Protein AF-A0A7V9G8D9-F1 (afdb_monomer)

Secondary structure (DSSP, 8-state):
---HHHHHHHHHHHHHHHHTT--PPPB-TTS-B-HHHHHHHHHHTTPEEEEEEEETTEEEEEEEE---TTPPPEEEEEEESSHHHHHHHHHHHHHHS--TTTTS-----TT----------PPP---------

Radius of gyration: 20.44 Å; Cα contacts (8 Å, |Δi|>4): 169; chains: 1; bounding box: 73×32×50 Å

Sequence (133 aa):
MEPDAYNERINRLESALLRQGGRRIAMNAVGEIDRSALLEEMARLDYTFIGSEPQGFTYAAEFRRPGRAGGRAHHAVATAYSEHGAILEAAILALTGSGPGAERDSSNPPGASPQHVERWMPRPGRSRALGQV

Solvent-accessible surface area (backbone atoms only — not comparable to full-atom values): 8227 Å² total; per-residue (Å²): 134,77,66,59,68,59,52,49,51,51,52,51,37,46,54,35,30,47,76,73,74,45,70,84,68,60,62,46,99,86,73,44,70,42,63,67,58,46,52,54,50,38,42,74,70,56,30,44,76,77,52,70,47,81,54,92,83,31,15,37,12,36,33,36,26,81,43,59,96,90,44,75,65,46,75,19,72,24,72,24,81,38,63,70,50,3,45,52,43,7,48,32,19,58,63,65,76,58,38,101,67,52,88,76,68,78,69,76,66,94,76,79,67,85,77,71,81,79,75,89,68,86,84,81,85,79,91,81,85,82,88,82,134

Foldseek 3Di:
DCPPVVVVLLVLLCVLQVVLVFDRFDADPVRAGDPVSLQVRCVVSQKHWPDWDDDPQKIKTKIWHPAPPPGHIDIFIAIDNDSSVNSSQSSSCRRPVDGPVSVPPPPDPPDDDPPDPPDDDDDDDDDDDDDDD

Nearest PDB structures (foldseek):
  8b9g-assembly1_A  TM=4.758E-01  e=2.458E-01  Drosophila melanogaster
  5ov5-assembly1_A  TM=4.490E-01  e=2.955E-01  Priestia megaterium
  5ov4-assembly1_A  TM=4.827E-01  e=5.133E-01  Priestia megaterium
  5ov6-assembly1_A  TM=4.537E-01  e=4.016E-01  Priestia megaterium
  5myj-assembly1_A  TM=5.686E-01  e=8.917E-01  Lactococcus cremoris subsp. cremoris MG1363

Structure (mmCIF, N/CA/C/O backbone):
data_AF-A0A7V9G8D9-F1
#
_entry.id   AF-A0A7V9G8D9-F1
#
loop_
_atom_site.group_PDB
_atom_site.id
_atom_site.type_symbol
_atom_site.label_atom_id
_atom_site.label_alt_id
_atom_site.label_comp_id
_atom_site.label_asym_id
_atom_site.label_entity_id
_atom_site.label_seq_id
_atom_site.pdbx_PDB_ins_code
_atom_site.Cartn_x
_atom_site.Cartn_y
_atom_site.Cartn_z
_atom_site.occupancy
_atom_site.B_iso_or_equiv
_atom_site.auth_seq_id
_atom_site.auth_comp_id
_atom_site.auth_asym_id
_atom_site.auth_atom_id
_atom_site.pdbx_PDB_model_num
ATOM 1 N N . MET A 1 1 ? 22.222 2.631 -13.422 1.00 44.84 1 MET A N 1
ATOM 2 C CA . MET A 1 1 ? 21.063 1.879 -12.899 1.00 44.84 1 MET A CA 1
ATOM 3 C C . MET A 1 1 ? 20.765 2.557 -11.574 1.00 44.84 1 MET A C 1
ATOM 5 O O . MET A 1 1 ? 21.692 2.578 -10.783 1.00 44.84 1 MET A O 1
ATOM 9 N N . GLU A 1 2 ? 19.628 3.236 -11.383 1.00 48.09 2 GLU A N 1
ATOM 10 C CA . GLU A 1 2 ? 19.306 3.890 -10.096 1.00 48.09 2 GLU A CA 1
ATOM 11 C C . GLU A 1 2 ? 18.456 2.937 -9.236 1.00 48.09 2 GLU A C 1
ATOM 13 O O . GLU A 1 2 ? 17.227 2.958 -9.326 1.00 48.09 2 GLU A O 1
ATOM 18 N N . PRO A 1 3 ? 19.081 2.065 -8.420 1.00 57.31 3 PRO A N 1
ATOM 19 C CA . PRO A 1 3 ? 18.385 1.314 -7.376 1.00 57.31 3 PRO A CA 1
ATOM 20 C C . PRO A 1 3 ? 17.774 2.236 -6.304 1.00 57.31 3 PRO A C 1
ATOM 22 O O . PRO A 1 3 ? 16.928 1.799 -5.524 1.00 57.31 3 PRO A O 1
ATOM 25 N N . ASP A 1 4 ? 18.152 3.515 -6.291 1.00 71.88 4 ASP A N 1
ATOM 26 C CA . ASP A 1 4 ? 17.773 4.482 -5.264 1.00 71.88 4 ASP A CA 1
ATOM 27 C C . ASP A 1 4 ? 16.270 4.772 -5.248 1.00 71.88 4 ASP A C 1
ATOM 29 O O . ASP A 1 4 ? 15.660 4.714 -4.185 1.00 71.88 4 ASP A O 1
ATOM 33 N N . ALA A 1 5 ? 15.622 4.951 -6.405 1.00 72.94 5 ALA A N 1
ATOM 34 C CA . ALA A 1 5 ? 14.192 5.281 -6.453 1.00 72.94 5 ALA A CA 1
ATOM 35 C C . ALA A 1 5 ? 13.275 4.128 -5.994 1.00 72.94 5 ALA A C 1
ATOM 37 O O . ALA A 1 5 ? 12.166 4.345 -5.497 1.00 72.94 5 ALA A O 1
ATOM 38 N N . TYR A 1 6 ? 13.692 2.874 -6.188 1.00 73.94 6 TYR A N 1
ATOM 39 C CA . TYR A 1 6 ? 12.951 1.716 -5.681 1.00 73.94 6 TYR A CA 1
ATOM 40 C C . TYR A 1 6 ? 13.170 1.537 -4.175 1.00 73.94 6 TYR A C 1
ATOM 42 O O . TYR A 1 6 ? 12.200 1.451 -3.423 1.00 73.94 6 TYR A O 1
ATOM 50 N N . ASN A 1 7 ? 14.423 1.600 -3.722 1.00 80.94 7 ASN A N 1
ATOM 51 C CA . ASN A 1 7 ? 14.754 1.521 -2.300 1.00 80.94 7 ASN A CA 1
ATOM 52 C C . ASN A 1 7 ? 14.109 2.656 -1.495 1.00 80.94 7 ASN A C 1
ATOM 54 O O . ASN A 1 7 ? 13.6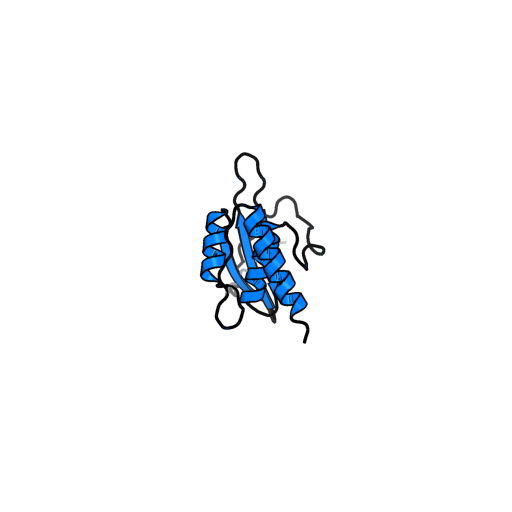07 2.430 -0.398 1.00 80.94 7 ASN A O 1
ATOM 58 N N . GLU A 1 8 ? 14.040 3.865 -2.051 1.00 84.38 8 GLU A N 1
ATOM 59 C CA . GLU A 1 8 ? 13.355 4.995 -1.430 1.00 84.38 8 GLU A CA 1
ATOM 60 C C . GLU A 1 8 ? 11.855 4.727 -1.250 1.00 84.38 8 GLU A C 1
ATOM 62 O O . GLU A 1 8 ? 11.290 5.039 -0.200 1.00 84.38 8 GLU A O 1
ATOM 67 N N . ARG A 1 9 ? 11.190 4.112 -2.236 1.00 83.69 9 ARG A N 1
ATOM 68 C CA . ARG A 1 9 ? 9.775 3.718 -2.113 1.00 83.69 9 ARG A CA 1
ATOM 69 C C . ARG A 1 9 ? 9.567 2.706 -0.999 1.00 83.69 9 ARG A C 1
ATOM 71 O O . ARG A 1 9 ? 8.677 2.905 -0.173 1.00 83.69 9 ARG A O 1
ATOM 78 N N . ILE A 1 10 ? 10.413 1.680 -0.927 1.00 87.44 10 ILE A N 1
ATOM 79 C CA . ILE A 1 10 ? 10.331 0.692 0.150 1.00 87.44 10 ILE A CA 1
ATOM 80 C C . ILE A 1 10 ? 10.581 1.344 1.515 1.00 87.44 10 ILE A C 1
ATOM 82 O O . ILE A 1 10 ? 9.787 1.161 2.434 1.00 87.44 10 ILE A O 1
ATOM 86 N N . ASN A 1 11 ? 11.599 2.197 1.636 1.00 88.19 11 ASN A N 1
ATOM 87 C CA . ASN A 1 11 ? 11.891 2.916 2.877 1.00 88.19 11 ASN A CA 1
ATOM 88 C C . ASN A 1 11 ? 10.728 3.820 3.320 1.00 88.19 11 ASN A C 1
ATOM 90 O O . ASN A 1 11 ? 10.435 3.916 4.517 1.00 88.19 11 ASN A O 1
ATOM 94 N N . ARG A 1 12 ? 10.044 4.473 2.368 1.00 88.12 12 ARG A N 1
ATOM 95 C CA . ARG A 1 12 ? 8.838 5.270 2.640 1.00 88.12 12 ARG A CA 1
ATOM 96 C C . ARG A 1 12 ? 7.701 4.396 3.155 1.00 88.12 12 ARG A C 1
ATOM 98 O O . ARG A 1 12 ? 7.092 4.757 4.161 1.00 88.12 12 ARG A O 1
ATOM 105 N N . LEU A 1 13 ? 7.453 3.254 2.518 1.00 90.50 13 LEU A N 1
ATOM 106 C CA . LEU A 1 13 ? 6.442 2.299 2.963 1.00 90.50 13 LEU A CA 1
ATOM 107 C C . LEU A 1 13 ? 6.746 1.768 4.369 1.00 90.50 13 LEU A C 1
ATOM 109 O O . LEU A 1 13 ? 5.889 1.851 5.243 1.00 90.50 13 LEU A O 1
ATOM 113 N N . GLU A 1 14 ? 7.962 1.279 4.618 1.00 91.88 14 GLU A N 1
ATOM 114 C CA . GLU A 1 14 ? 8.349 0.753 5.931 1.00 91.88 14 GLU A CA 1
ATOM 115 C C . GLU A 1 14 ? 8.216 1.809 7.028 1.00 91.88 14 GLU A C 1
ATOM 117 O O . GLU A 1 14 ? 7.651 1.548 8.091 1.00 91.88 14 GLU A O 1
ATOM 122 N N . SER A 1 15 ? 8.695 3.025 6.764 1.00 90.44 15 SER A N 1
ATOM 123 C CA . SER A 1 15 ? 8.574 4.135 7.708 1.00 90.44 15 SER A CA 1
ATOM 124 C C . SER A 1 15 ? 7.111 4.475 7.993 1.00 90.44 15 SER A C 1
ATOM 126 O O . SER A 1 15 ? 6.757 4.744 9.141 1.00 90.44 15 SER A O 1
ATOM 128 N N . ALA A 1 16 ? 6.254 4.464 6.970 1.00 90.31 16 ALA A N 1
ATOM 129 C CA . ALA A 1 16 ? 4.832 4.754 7.111 1.00 90.31 16 ALA A CA 1
ATOM 130 C C . ALA A 1 16 ? 4.099 3.658 7.896 1.00 90.31 16 ALA A C 1
ATOM 132 O O . ALA A 1 16 ? 3.334 3.977 8.808 1.00 90.31 16 ALA A O 1
ATOM 133 N N . LEU A 1 17 ? 4.390 2.386 7.610 1.00 91.56 17 LEU A N 1
ATOM 134 C CA . LEU A 1 17 ? 3.875 1.248 8.366 1.00 91.56 17 LEU A CA 1
ATOM 135 C C . LEU A 1 17 ? 4.251 1.382 9.839 1.00 91.56 17 LEU A C 1
ATOM 137 O O . LEU A 1 17 ? 3.365 1.427 10.686 1.00 91.56 17 LEU A O 1
ATOM 141 N N . LEU A 1 18 ? 5.539 1.546 10.155 1.00 92.25 18 LEU A N 1
ATOM 142 C CA . LEU A 1 18 ? 6.010 1.650 11.539 1.00 92.25 18 LEU A CA 1
ATOM 143 C C . LEU A 1 18 ? 5.367 2.823 12.300 1.00 92.25 18 LEU A C 1
ATOM 145 O O . LEU A 1 18 ? 4.996 2.662 13.462 1.00 92.25 18 LEU A O 1
ATOM 149 N N . ARG A 1 19 ? 5.165 3.983 11.657 1.00 90.69 19 ARG A N 1
ATOM 150 C CA . ARG A 1 19 ? 4.482 5.143 12.271 1.00 90.69 19 ARG A CA 1
ATOM 151 C C . ARG A 1 19 ? 3.022 4.866 12.622 1.00 90.69 19 ARG A C 1
ATOM 153 O O . ARG A 1 19 ? 2.536 5.388 13.619 1.00 90.69 19 ARG A O 1
ATOM 160 N N . GLN A 1 20 ? 2.337 4.052 11.824 1.00 86.38 20 GLN A N 1
ATOM 161 C CA . GLN A 1 20 ? 0.950 3.640 12.065 1.00 86.38 20 GLN A CA 1
ATOM 162 C C . GLN A 1 20 ? 0.858 2.436 13.026 1.00 86.38 20 GLN A C 1
ATOM 164 O O . GLN A 1 20 ? -0.224 1.898 13.246 1.00 86.38 20 GLN A O 1
ATOM 169 N N . GLY A 1 21 ? 1.984 1.999 13.608 1.00 90.12 21 GLY A N 1
ATOM 170 C CA . GLY A 1 21 ? 2.060 0.823 14.477 1.00 90.12 21 GLY A CA 1
ATOM 171 C C . GLY A 1 21 ? 2.109 -0.502 13.715 1.00 90.12 21 GLY A C 1
ATOM 172 O O . GLY A 1 21 ? 1.845 -1.543 14.314 1.00 90.12 21 GLY A O 1
ATOM 173 N N . GLY A 1 22 ? 2.410 -0.449 12.415 1.00 90.88 22 GLY A N 1
ATOM 174 C CA . GLY A 1 22 ? 2.619 -1.545 11.471 1.00 90.88 22 GLY A CA 1
ATOM 175 C C . GLY A 1 22 ? 3.900 -2.356 11.712 1.00 90.88 22 GLY A C 1
ATOM 176 O O . GLY A 1 22 ? 4.750 -1.982 12.519 1.00 90.88 22 GLY A O 1
ATOM 177 N N . ARG A 1 23 ? 4.063 -3.464 10.986 1.00 92.38 23 ARG A N 1
ATOM 178 C CA . ARG A 1 23 ? 5.272 -4.305 10.966 1.00 92.38 23 ARG A CA 1
ATOM 179 C C . ARG A 1 23 ? 6.055 -4.115 9.669 1.00 92.38 23 ARG A C 1
ATOM 181 O O . ARG A 1 23 ? 5.504 -3.709 8.651 1.00 92.38 23 ARG A O 1
ATOM 188 N N . ARG A 1 24 ? 7.352 -4.439 9.708 1.00 90.56 24 ARG A N 1
ATOM 189 C CA . ARG A 1 24 ? 8.158 -4.571 8.486 1.00 90.56 24 ARG A CA 1
ATOM 190 C C . ARG A 1 24 ? 7.717 -5.801 7.708 1.00 90.56 24 ARG A C 1
ATOM 192 O O . ARG A 1 24 ? 7.424 -6.833 8.310 1.00 90.56 24 ARG A O 1
ATOM 199 N N . ILE A 1 25 ? 7.715 -5.682 6.387 1.00 90.69 25 ILE A N 1
ATOM 200 C CA . ILE A 1 25 ? 7.305 -6.754 5.487 1.00 90.69 25 ILE A CA 1
ATOM 201 C C . ILE A 1 25 ? 8.553 -7.384 4.886 1.00 90.69 25 ILE A C 1
ATOM 203 O O . ILE A 1 25 ? 9.493 -6.685 4.513 1.00 90.69 25 ILE A O 1
ATOM 207 N N . ALA A 1 26 ? 8.573 -8.712 4.822 1.00 86.56 26 ALA A N 1
ATOM 208 C CA . ALA A 1 26 ? 9.689 -9.434 4.239 1.00 86.56 26 ALA A CA 1
ATOM 209 C C . ALA A 1 26 ? 9.820 -9.129 2.739 1.00 86.56 26 ALA A C 1
ATOM 211 O O . ALA A 1 26 ? 8.825 -9.014 2.018 1.00 86.56 26 ALA A O 1
ATOM 212 N N . MET A 1 27 ? 11.066 -9.041 2.276 1.00 85.75 27 MET A N 1
ATOM 213 C CA . MET A 1 27 ? 11.386 -9.053 0.854 1.00 85.75 27 MET A CA 1
ATOM 214 C C . MET A 1 27 ? 11.580 -10.493 0.381 1.00 85.75 27 MET A C 1
ATOM 216 O O . MET A 1 27 ? 12.119 -11.332 1.105 1.00 85.75 27 MET A O 1
ATOM 220 N N . ASN A 1 28 ? 11.166 -10.772 -0.848 1.00 83.06 28 ASN A N 1
ATOM 221 C CA . ASN A 1 28 ? 11.451 -12.026 -1.523 1.00 83.06 28 ASN A CA 1
ATOM 222 C C . ASN A 1 28 ? 12.890 -12.042 -2.086 1.00 83.06 28 ASN A C 1
ATOM 224 O O . ASN A 1 28 ? 13.630 -11.058 -2.022 1.00 83.06 28 ASN A O 1
ATOM 228 N N . ALA A 1 29 ? 13.288 -13.171 -2.677 1.00 79.50 29 ALA A N 1
ATOM 229 C CA . ALA A 1 29 ? 14.636 -13.363 -3.221 1.00 79.50 29 ALA A CA 1
ATOM 230 C C . ALA A 1 29 ? 14.992 -12.424 -4.393 1.00 79.50 29 ALA A C 1
ATOM 232 O O . ALA A 1 29 ? 16.170 -12.293 -4.720 1.00 79.50 29 ALA A O 1
ATOM 233 N N . VAL A 1 30 ? 14.002 -11.777 -5.019 1.00 80.44 30 VAL A N 1
ATOM 234 C CA . VAL A 1 30 ? 14.206 -10.804 -6.106 1.00 80.44 30 VAL A CA 1
ATOM 235 C C . VAL A 1 30 ? 14.159 -9.349 -5.620 1.00 80.44 30 VAL A C 1
ATOM 237 O O . VAL A 1 30 ? 14.246 -8.434 -6.433 1.00 80.44 30 VAL A O 1
ATOM 240 N N . GLY A 1 31 ? 14.074 -9.121 -4.304 1.00 80.12 31 GLY A N 1
ATOM 241 C CA . GLY A 1 31 ? 14.065 -7.782 -3.703 1.00 80.12 31 GLY A CA 1
ATOM 242 C C . GLY A 1 31 ? 12.702 -7.083 -3.736 1.00 80.12 31 GLY A C 1
ATOM 243 O O . GLY A 1 31 ? 12.620 -5.876 -3.503 1.00 80.12 31 GLY A O 1
ATOM 244 N N . GLU A 1 32 ? 11.624 -7.814 -4.013 1.00 85.25 32 GLU A N 1
ATOM 245 C CA . GLU A 1 32 ? 10.255 -7.301 -3.965 1.00 85.25 32 GLU A CA 1
ATOM 246 C C . GLU A 1 32 ? 9.590 -7.579 -2.624 1.00 85.25 32 GLU A C 1
ATOM 248 O O . GLU A 1 32 ? 9.832 -8.610 -1.997 1.00 85.25 32 GLU A O 1
ATOM 253 N N . ILE A 1 33 ? 8.744 -6.655 -2.171 1.00 87.31 33 ILE A N 1
ATOM 254 C CA . ILE A 1 33 ? 7.946 -6.862 -0.962 1.00 87.31 33 ILE A CA 1
ATOM 255 C C . ILE A 1 33 ? 6.959 -8.003 -1.197 1.00 87.31 33 ILE A C 1
ATOM 257 O O . ILE A 1 33 ? 6.312 -8.079 -2.242 1.00 87.31 33 ILE A O 1
ATOM 261 N N . ASP A 1 34 ? 6.795 -8.875 -0.206 1.00 90.94 34 ASP A N 1
ATOM 262 C CA . ASP A 1 34 ? 5.749 -9.888 -0.266 1.00 90.94 34 ASP A CA 1
ATOM 263 C C . ASP A 1 34 ? 4.357 -9.227 -0.285 1.00 90.94 34 ASP A C 1
ATOM 265 O O . ASP A 1 34 ? 3.936 -8.564 0.669 1.00 90.94 34 ASP A O 1
ATOM 269 N N . ARG A 1 35 ? 3.638 -9.402 -1.403 1.00 91.12 35 ARG A N 1
ATOM 270 C CA . ARG A 1 35 ? 2.302 -8.826 -1.615 1.00 91.12 35 ARG A CA 1
ATOM 271 C C . ARG A 1 35 ? 1.320 -9.276 -0.538 1.00 91.12 35 ARG A C 1
ATOM 273 O O . ARG A 1 35 ? 0.551 -8.453 -0.054 1.00 91.12 35 ARG A O 1
ATOM 280 N N . SER A 1 36 ? 1.309 -10.558 -0.192 1.00 91.25 36 SER A N 1
ATOM 281 C CA . SER A 1 36 ? 0.335 -11.113 0.750 1.00 91.25 36 SER A CA 1
ATOM 282 C C . SER A 1 36 ? 0.560 -10.531 2.140 1.00 91.25 36 SER A C 1
ATOM 284 O O . SER A 1 36 ? -0.379 -10.027 2.750 1.00 91.25 36 SER A O 1
ATOM 286 N N . ALA A 1 37 ? 1.816 -10.480 2.585 1.00 92.62 37 ALA A N 1
ATOM 287 C CA . ALA A 1 37 ? 2.179 -9.886 3.864 1.00 92.62 37 ALA A CA 1
ATOM 288 C C . ALA A 1 37 ? 1.884 -8.375 3.917 1.00 92.62 37 ALA A C 1
ATOM 290 O O . ALA A 1 37 ? 1.444 -7.873 4.950 1.00 92.62 37 ALA A O 1
ATOM 291 N N . LEU A 1 38 ? 2.053 -7.644 2.805 1.00 93.81 38 LEU A N 1
ATOM 292 C CA . LEU A 1 38 ? 1.618 -6.245 2.713 1.00 93.81 38 LEU A CA 1
ATOM 293 C C . LEU A 1 38 ? 0.107 -6.101 2.899 1.00 93.81 38 LEU A C 1
ATOM 295 O O . LEU A 1 38 ? -0.336 -5.252 3.670 1.00 93.81 38 LEU A O 1
ATOM 299 N N . LEU A 1 39 ? -0.686 -6.915 2.203 1.00 94.12 39 LEU A N 1
ATOM 300 C CA . LEU A 1 39 ? -2.144 -6.854 2.290 1.00 94.12 39 LEU A CA 1
ATOM 301 C C . LEU A 1 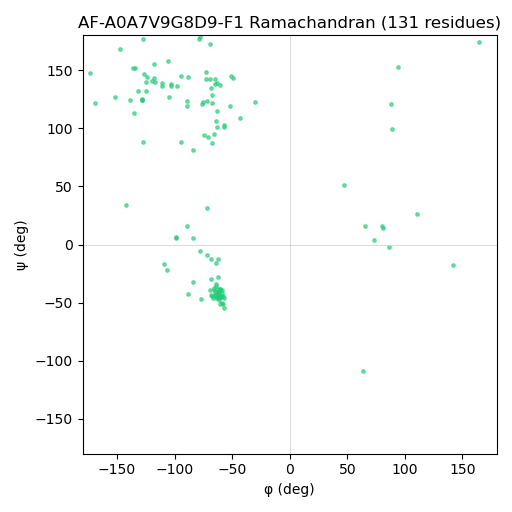39 ? -2.653 -7.229 3.687 1.00 94.12 39 LEU A C 1
ATOM 303 O O . LEU A 1 39 ? -3.545 -6.559 4.205 1.00 94.12 39 LEU A O 1
ATOM 307 N N . GLU A 1 40 ? -2.065 -8.248 4.315 1.00 94.50 40 GLU A N 1
ATOM 308 C CA . GLU A 1 40 ? -2.369 -8.635 5.697 1.00 94.50 40 GLU A CA 1
ATOM 309 C C . GLU A 1 40 ? -2.065 -7.504 6.682 1.00 94.50 40 GLU A C 1
ATOM 311 O O . GLU A 1 40 ? -2.883 -7.182 7.548 1.00 94.50 40 GLU A O 1
ATOM 316 N N . GLU A 1 41 ? -0.911 -6.857 6.528 1.00 95.06 41 GLU A N 1
ATOM 317 C CA . GLU A 1 41 ? -0.500 -5.777 7.416 1.00 95.06 41 GLU A CA 1
ATOM 318 C C . GLU A 1 41 ? -1.367 -4.523 7.233 1.00 95.06 41 GLU A C 1
ATOM 320 O O . GLU A 1 41 ? -1.776 -3.899 8.213 1.00 95.06 41 GLU A O 1
ATOM 325 N N . MET A 1 42 ? -1.730 -4.190 5.992 1.00 94.19 42 MET A N 1
ATOM 326 C CA . MET A 1 42 ? -2.686 -3.121 5.690 1.00 94.19 42 MET A CA 1
ATOM 327 C C . MET A 1 42 ? -4.062 -3.406 6.306 1.00 94.19 42 MET A C 1
ATOM 329 O O . MET A 1 42 ? -4.638 -2.522 6.945 1.00 94.19 42 MET A O 1
ATOM 333 N N . ALA A 1 43 ? -4.559 -4.641 6.196 1.00 92.38 43 ALA A N 1
ATOM 334 C CA . ALA A 1 43 ? -5.823 -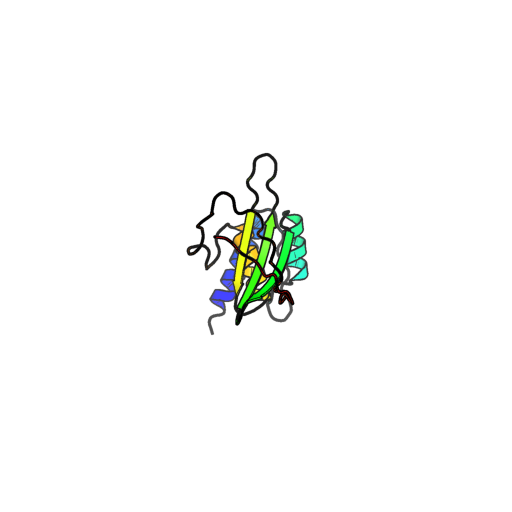5.055 6.805 1.00 92.38 43 ALA A CA 1
ATOM 335 C C . ALA A 1 43 ? -5.792 -4.947 8.335 1.00 92.38 43 ALA A C 1
ATOM 337 O O . ALA A 1 43 ? -6.763 -4.499 8.944 1.00 92.38 43 ALA A O 1
ATOM 338 N N . ARG A 1 44 ? -4.657 -5.274 8.965 1.00 92.25 44 ARG A N 1
ATOM 339 C CA . ARG A 1 44 ? -4.448 -5.096 10.410 1.00 92.25 44 ARG A CA 1
ATOM 340 C C . ARG A 1 44 ? -4.520 -3.629 10.847 1.00 92.25 44 ARG A C 1
ATOM 342 O O . ARG A 1 44 ? -4.869 -3.350 11.992 1.00 92.25 44 ARG A O 1
ATOM 349 N N . LEU A 1 45 ? -4.193 -2.704 9.947 1.00 90.94 45 LEU A N 1
ATOM 350 C CA . LEU A 1 45 ? -4.303 -1.254 10.135 1.00 90.94 45 LEU A CA 1
ATOM 351 C C . LEU A 1 45 ? -5.680 -0.694 9.712 1.00 90.94 45 LEU A C 1
ATOM 353 O O . LEU A 1 45 ? -5.832 0.519 9.552 1.00 90.94 45 LEU A O 1
ATOM 357 N N . ASP A 1 46 ? -6.681 -1.564 9.550 1.00 90.25 46 ASP A N 1
ATOM 358 C CA . ASP A 1 46 ? -8.044 -1.269 9.091 1.00 90.25 46 ASP A CA 1
ATOM 359 C C . ASP A 1 46 ? -8.142 -0.771 7.631 1.00 90.25 46 ASP A C 1
ATOM 361 O O . ASP A 1 46 ? -9.178 -0.232 7.227 1.00 90.25 46 ASP A O 1
ATOM 365 N N . TYR A 1 47 ? -7.099 -0.946 6.813 1.00 91.38 47 TYR A N 1
ATOM 366 C CA . TYR A 1 47 ? -7.169 -0.668 5.377 1.00 91.38 47 TYR A CA 1
ATOM 367 C C . TYR A 1 47 ? -7.621 -1.911 4.610 1.00 91.38 47 TYR A C 1
ATOM 369 O O . TYR A 1 47 ? -6.957 -2.941 4.582 1.00 91.38 47 TYR A O 1
ATOM 377 N N . THR A 1 48 ? -8.751 -1.795 3.928 1.00 93.00 48 THR A N 1
ATOM 378 C CA . THR A 1 48 ? -9.288 -2.807 3.022 1.00 93.00 48 THR A CA 1
ATOM 379 C C . THR A 1 48 ? -8.738 -2.586 1.621 1.00 93.00 48 THR A C 1
ATOM 381 O O . THR A 1 48 ? -8.923 -1.513 1.044 1.00 93.00 48 THR A O 1
ATOM 384 N N . PHE A 1 49 ? -8.093 -3.604 1.062 1.00 94.50 49 PHE A N 1
ATOM 385 C CA . PHE A 1 49 ? -7.748 -3.629 -0.354 1.00 94.50 49 PHE A CA 1
ATOM 386 C C . PHE A 1 49 ? -9.000 -3.933 -1.179 1.00 94.50 49 PHE A C 1
ATOM 388 O O . PHE A 1 49 ? -9.661 -4.943 -0.943 1.00 94.50 49 PHE A O 1
ATOM 395 N N . ILE A 1 50 ? -9.342 -3.048 -2.114 1.00 94.06 50 ILE A N 1
ATOM 396 C CA . ILE A 1 50 ? -10.541 -3.200 -2.952 1.00 94.06 50 ILE A CA 1
ATOM 397 C C . ILE A 1 50 ? -10.222 -4.015 -4.199 1.00 94.06 50 ILE A C 1
ATOM 399 O O . ILE A 1 50 ? -10.983 -4.906 -4.570 1.00 94.06 50 ILE A O 1
ATOM 403 N N . GLY A 1 51 ? -9.079 -3.737 -4.817 1.00 91.00 51 GLY A N 1
ATOM 404 C CA . GLY A 1 51 ? -8.644 -4.437 -6.009 1.00 91.00 51 GLY A CA 1
ATOM 405 C C . GLY A 1 51 ? -7.531 -3.709 -6.740 1.00 91.00 51 GLY A C 1
ATOM 406 O O . GLY A 1 51 ? -7.134 -2.592 -6.391 1.00 91.00 51 GLY A O 1
ATOM 407 N N . SER A 1 52 ? -7.033 -4.390 -7.762 1.00 91.38 52 SER A N 1
ATOM 408 C CA . SER A 1 52 ? -6.109 -3.870 -8.757 1.00 91.38 52 SER A CA 1
ATOM 409 C C . SER A 1 52 ? -6.671 -4.172 -10.142 1.00 91.38 52 SER A C 1
ATOM 411 O O . SER A 1 52 ? -6.965 -5.324 -10.458 1.00 91.38 52 SER A O 1
ATOM 413 N N . GLU A 1 53 ? -6.833 -3.143 -10.968 1.00 90.62 53 GLU A N 1
ATOM 414 C CA . GLU A 1 53 ? -7.412 -3.263 -12.306 1.00 90.62 53 GLU A CA 1
ATOM 415 C C . GLU A 1 53 ? -6.456 -2.696 -13.365 1.00 90.62 53 GLU A C 1
ATOM 417 O O . GLU A 1 53 ? -5.824 -1.657 -13.138 1.00 90.62 53 GLU A O 1
ATOM 422 N N . PRO A 1 54 ? -6.322 -3.349 -14.533 1.00 89.62 54 PRO A N 1
ATOM 423 C CA . PRO A 1 54 ? -5.561 -2.794 -15.644 1.00 89.62 54 PRO A CA 1
ATOM 424 C C . PRO A 1 54 ? -6.273 -1.563 -16.233 1.00 89.62 54 PRO A C 1
ATOM 426 O O . PRO A 1 54 ? -7.472 -1.593 -16.505 1.00 89.62 54 PRO A O 1
ATOM 429 N N . GLN A 1 55 ? -5.520 -0.491 -16.484 1.00 84.56 55 GLN A N 1
ATOM 430 C CA . GLN A 1 55 ? -5.982 0.754 -17.103 1.00 84.56 55 GLN A CA 1
ATOM 431 C C . GLN A 1 55 ? -5.089 1.113 -18.297 1.00 84.56 55 GLN A C 1
ATOM 433 O O . GLN A 1 55 ? -4.094 1.827 -18.185 1.00 84.56 55 GLN A O 1
ATOM 438 N N . GLY A 1 56 ? -5.429 0.594 -19.478 1.00 88.81 56 GLY A N 1
ATOM 439 C CA . GLY A 1 56 ? -4.620 0.793 -20.683 1.00 88.81 56 GLY A CA 1
ATOM 440 C C . GLY A 1 56 ? -3.229 0.164 -20.542 1.00 88.81 56 GLY A C 1
ATOM 441 O O . GLY A 1 56 ? -3.107 -1.056 -20.558 1.00 88.81 56 GLY A O 1
ATOM 442 N N . PHE A 1 57 ? -2.192 0.999 -20.414 1.00 87.00 57 PHE A N 1
ATOM 443 C CA . PHE A 1 57 ? -0.789 0.574 -20.257 1.00 87.00 57 PHE A CA 1
ATOM 444 C C . PHE A 1 57 ? -0.298 0.578 -18.799 1.00 87.00 57 PHE A C 1
ATOM 446 O O . PHE A 1 57 ? 0.890 0.379 -18.545 1.00 87.00 57 PHE A O 1
ATOM 453 N N . THR A 1 58 ? -1.184 0.844 -17.841 1.00 92.50 58 THR A N 1
ATOM 454 C CA . THR A 1 58 ? -0.879 0.883 -16.407 1.00 92.50 58 THR A CA 1
ATOM 455 C C . THR A 1 58 ? -1.835 -0.018 -15.626 1.00 92.50 58 THR A C 1
ATOM 457 O O . THR A 1 58 ? -2.748 -0.630 -16.179 1.00 92.50 58 THR A O 1
ATOM 460 N N . TYR A 1 59 ? -1.612 -0.113 -14.322 1.00 90.94 59 TYR A N 1
ATOM 461 C CA . TYR A 1 59 ? -2.501 -0.719 -13.340 1.00 90.94 59 TYR A CA 1
ATOM 462 C C . TYR A 1 59 ? -2.916 0.349 -12.341 1.00 90.94 59 TYR A C 1
ATOM 464 O O . TYR A 1 59 ? -2.084 1.178 -11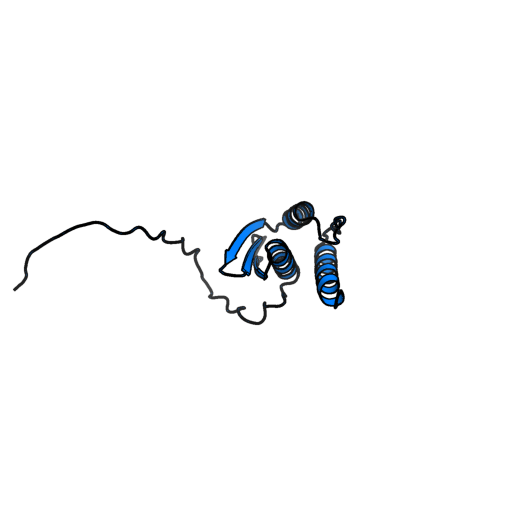.973 1.00 90.94 59 TYR A O 1
ATOM 472 N N . ALA A 1 60 ? -4.159 0.303 -11.876 1.00 90.50 60 ALA A N 1
ATOM 473 C CA . ALA A 1 60 ? -4.651 1.092 -10.755 1.00 90.50 60 ALA A CA 1
ATOM 474 C C . ALA A 1 60 ? -4.942 0.170 -9.573 1.00 90.50 60 ALA A C 1
ATOM 476 O O . ALA A 1 60 ? -5.527 -0.892 -9.765 1.00 90.50 60 ALA A O 1
ATOM 477 N N . ALA A 1 61 ? -4.544 0.564 -8.366 1.00 92.62 61 ALA A N 1
ATOM 478 C CA . ALA A 1 61 ? -4.828 -0.171 -7.139 1.00 92.62 61 ALA A CA 1
ATOM 479 C C . ALA A 1 61 ? -5.496 0.736 -6.109 1.00 92.62 61 ALA A C 1
ATOM 481 O O . ALA A 1 61 ? -5.195 1.930 -6.042 1.00 92.62 61 ALA A O 1
ATOM 482 N N . GLU A 1 62 ? -6.380 0.155 -5.301 1.00 92.75 62 GLU A N 1
ATOM 483 C CA . GLU A 1 62 ? -7.232 0.905 -4.383 1.00 92.75 62 GLU A CA 1
ATOM 484 C C . GLU A 1 62 ? -7.227 0.327 -2.959 1.00 92.75 62 GLU A C 1
ATOM 486 O O . GLU A 1 62 ? -7.459 -0.867 -2.743 1.00 92.75 62 GLU A O 1
ATOM 491 N N . PHE A 1 63 ? -7.047 1.217 -1.978 1.00 91.75 63 PHE A N 1
ATOM 492 C CA . PHE A 1 63 ? -7.265 0.951 -0.556 1.00 91.75 63 PHE A CA 1
ATOM 493 C C . PHE A 1 63 ? -8.330 1.881 0.028 1.00 91.75 63 PHE A C 1
ATOM 495 O O . PHE A 1 63 ? -8.348 3.089 -0.226 1.00 91.75 63 PHE A O 1
ATOM 502 N N . ARG A 1 64 ? -9.178 1.331 0.898 1.00 90.31 64 ARG A N 1
ATOM 503 C CA . ARG A 1 64 ? -10.176 2.078 1.673 1.00 90.31 64 ARG A CA 1
ATOM 504 C C . ARG A 1 64 ? -10.007 1.831 3.160 1.00 90.31 64 ARG A C 1
ATOM 506 O O . ARG A 1 64 ? -9.744 0.710 3.569 1.00 90.31 64 ARG A O 1
ATOM 513 N N . ARG A 1 65 ? -10.250 2.846 3.982 1.00 86.56 65 ARG A N 1
ATOM 514 C CA . ARG A 1 65 ? -10.399 2.694 5.433 1.00 86.56 65 ARG A CA 1
ATOM 515 C C . ARG A 1 65 ? -11.700 3.352 5.878 1.00 86.56 65 ARG A C 1
ATOM 517 O O . ARG A 1 65 ? -11.904 4.533 5.578 1.00 86.56 65 ARG A O 1
ATOM 524 N N . PRO A 1 66 ? -12.590 2.631 6.580 1.00 78.00 66 PRO A N 1
ATOM 525 C CA . PRO A 1 66 ? -13.801 3.236 7.110 1.00 78.00 66 PRO A CA 1
ATOM 526 C C . PRO A 1 66 ? -13.444 4.313 8.142 1.00 78.00 66 PRO A C 1
ATOM 528 O O . PRO A 1 66 ? -12.540 4.144 8.961 1.00 78.00 66 PRO A O 1
ATOM 531 N N . GLY A 1 67 ? -14.164 5.433 8.110 1.00 72.81 67 GLY A N 1
ATOM 532 C CA . GLY A 1 67 ? -14.031 6.470 9.128 1.00 72.81 67 GLY A CA 1
ATOM 533 C C . GLY A 1 67 ? -14.544 5.956 10.474 1.00 72.81 67 GLY A C 1
ATOM 534 O O . GLY A 1 67 ? -15.653 5.426 10.545 1.00 72.81 67 GLY A O 1
ATOM 535 N N . ARG A 1 68 ? -13.756 6.090 11.548 1.00 61.25 68 ARG A N 1
ATOM 536 C CA . ARG A 1 68 ? -14.155 5.658 12.899 1.00 61.25 68 ARG A CA 1
ATOM 537 C C . ARG A 1 68 ? -14.380 6.863 13.807 1.00 61.25 68 ARG A C 1
ATOM 539 O O . ARG A 1 68 ? -13.591 7.800 13.771 1.00 61.25 68 ARG A O 1
ATOM 546 N N . ALA A 1 69 ? -15.436 6.814 14.625 1.00 55.12 69 ALA A N 1
ATOM 547 C CA . ALA A 1 69 ? -15.712 7.766 15.711 1.00 55.12 69 ALA A CA 1
ATOM 548 C C . ALA A 1 69 ? -15.564 9.255 15.312 1.00 55.12 69 ALA A C 1
ATOM 550 O O . ALA A 1 69 ? -14.845 10.011 15.956 1.00 55.12 69 ALA A O 1
ATOM 551 N N . GLY A 1 70 ? -16.217 9.669 14.220 1.00 52.84 70 GLY A N 1
ATOM 552 C CA . GLY A 1 70 ? -16.141 11.046 13.707 1.00 52.84 70 GLY A CA 1
ATOM 553 C C . GLY A 1 70 ? -14.955 11.325 12.772 1.00 52.84 70 GLY A C 1
ATOM 554 O O . GLY A 1 70 ? -14.860 12.420 12.222 1.00 52.84 70 GLY A O 1
ATOM 555 N N . GLY A 1 71 ? -14.078 10.344 12.540 1.00 59.94 71 GLY A N 1
ATOM 556 C CA . GLY A 1 71 ? -13.044 10.396 11.508 1.00 59.94 71 GLY A CA 1
ATOM 557 C C . GLY A 1 71 ? -13.616 10.252 10.093 1.00 59.94 71 GLY A C 1
ATOM 558 O O . GLY A 1 71 ? -14.611 9.559 9.878 1.00 59.94 71 GLY A O 1
ATOM 559 N N . ARG A 1 72 ? -12.972 10.897 9.112 1.00 64.25 72 ARG A N 1
ATOM 560 C CA . ARG A 1 72 ? -13.331 10.770 7.690 1.00 64.25 72 ARG A CA 1
ATOM 561 C C . ARG A 1 72 ? -12.907 9.401 7.158 1.00 64.25 72 ARG A C 1
ATOM 563 O O . ARG A 1 72 ? -11.852 8.894 7.532 1.00 64.25 72 ARG A O 1
ATOM 570 N N . ALA A 1 73 ? -13.724 8.820 6.282 1.00 75.88 73 ALA A N 1
ATOM 571 C CA . ALA A 1 73 ? -13.311 7.659 5.503 1.00 75.88 73 ALA A CA 1
ATOM 572 C C . ALA A 1 73 ? -12.094 8.029 4.642 1.00 75.88 73 ALA A C 1
ATOM 574 O O . ALA A 1 73 ? -12.058 9.118 4.066 1.00 75.88 73 ALA A O 1
ATOM 575 N N . HIS A 1 74 ? -11.105 7.139 4.582 1.00 78.69 74 HIS A N 1
ATOM 576 C CA . HIS A 1 74 ? -9.912 7.322 3.763 1.00 78.69 74 HIS A CA 1
ATOM 577 C C . HIS A 1 74 ? -10.018 6.471 2.503 1.00 78.69 74 HIS A C 1
ATOM 579 O O . HIS A 1 74 ? -10.438 5.313 2.561 1.00 78.69 74 HIS A O 1
ATOM 585 N N . HIS A 1 75 ? -9.611 7.041 1.377 1.00 85.94 75 HIS A N 1
ATOM 586 C CA . HIS A 1 75 ? -9.610 6.384 0.081 1.00 85.94 75 HIS A CA 1
ATOM 587 C C . HIS A 1 75 ? -8.315 6.759 -0.639 1.00 85.94 75 HIS A C 1
ATOM 589 O O . HIS A 1 75 ? -8.010 7.941 -0.771 1.00 85.94 75 HIS A O 1
ATOM 595 N N . ALA A 1 76 ? -7.541 5.757 -1.046 1.00 87.75 76 ALA A N 1
ATOM 596 C CA . ALA A 1 76 ? -6.266 5.934 -1.722 1.00 87.75 76 ALA A CA 1
ATOM 597 C C . ALA A 1 76 ? -6.242 5.101 -3.000 1.00 87.75 76 ALA A C 1
ATOM 599 O O . ALA A 1 76 ? -6.434 3.886 -2.951 1.00 87.75 76 ALA A O 1
ATOM 600 N N . VAL A 1 77 ? -5.977 5.770 -4.120 1.00 91.00 77 VAL A N 1
ATOM 601 C CA . VAL A 1 77 ? -5.823 5.155 -5.439 1.00 91.00 77 VAL A CA 1
ATOM 602 C C . VAL A 1 77 ? -4.477 5.574 -6.002 1.00 91.00 77 VAL A C 1
ATOM 604 O O . VAL A 1 77 ? -4.142 6.757 -5.983 1.00 91.00 77 VAL A O 1
ATOM 607 N N . ALA A 1 78 ? -3.714 4.617 -6.517 1.00 90.56 78 ALA A N 1
ATOM 608 C CA . ALA A 1 78 ? -2.481 4.911 -7.231 1.00 90.56 78 ALA A CA 1
ATOM 609 C C . ALA A 1 78 ? -2.368 4.083 -8.504 1.00 90.56 78 ALA A C 1
ATOM 611 O O . ALA A 1 78 ? -2.891 2.970 -8.589 1.00 90.56 78 ALA A O 1
ATOM 612 N N . THR A 1 79 ? -1.652 4.636 -9.482 1.00 90.75 79 THR A N 1
ATOM 613 C CA . THR A 1 79 ? -1.393 3.991 -10.768 1.00 90.75 79 THR A CA 1
ATOM 614 C C . THR A 1 79 ? 0.093 3.733 -10.974 1.00 90.75 79 THR A C 1
ATOM 616 O O . THR A 1 79 ? 0.904 4.615 -10.697 1.00 90.75 79 THR A O 1
ATOM 619 N N . ALA A 1 80 ? 0.457 2.578 -11.529 1.00 88.62 80 ALA A N 1
ATOM 620 C CA . ALA A 1 80 ? 1.836 2.269 -11.910 1.00 88.62 80 ALA A CA 1
ATOM 621 C C . ALA A 1 80 ? 1.905 1.365 -13.149 1.00 88.62 80 ALA A C 1
ATOM 623 O O . ALA A 1 80 ? 0.912 0.776 -13.564 1.00 88.62 80 ALA A O 1
ATOM 624 N N . TYR A 1 81 ? 3.098 1.210 -13.727 1.00 88.56 81 TYR A N 1
ATOM 625 C CA . TYR A 1 81 ? 3.327 0.348 -14.898 1.00 88.56 81 TYR A CA 1
ATOM 626 C C . TYR A 1 81 ? 3.264 -1.160 -14.597 1.00 88.56 81 TYR A C 1
ATOM 628 O O . TYR A 1 81 ? 3.275 -1.973 -15.516 1.00 88.56 81 TYR A O 1
ATOM 636 N N . SER A 1 82 ? 3.193 -1.545 -13.322 1.00 89.44 82 SER A N 1
ATOM 637 C CA . SER A 1 82 ? 2.995 -2.927 -12.887 1.00 89.44 82 SER A CA 1
ATOM 638 C C . SER A 1 82 ? 1.942 -2.993 -11.788 1.00 89.44 82 SER A C 1
ATOM 640 O O . SER A 1 82 ? 1.783 -2.048 -11.013 1.00 89.44 82 SER A O 1
ATOM 642 N N . GLU A 1 83 ? 1.243 -4.125 -11.696 1.00 90.12 83 GLU A N 1
ATOM 643 C CA . GLU A 1 83 ? 0.257 -4.367 -10.639 1.00 90.12 83 GLU A CA 1
ATOM 644 C C . GLU A 1 83 ? 0.896 -4.231 -9.249 1.00 90.12 83 GLU A C 1
ATOM 646 O O . GLU A 1 83 ? 0.377 -3.530 -8.383 1.00 90.12 83 GLU A O 1
ATOM 651 N N . HIS A 1 84 ? 2.069 -4.845 -9.061 1.00 90.56 84 HIS A N 1
ATOM 652 C CA . HIS A 1 84 ? 2.816 -4.780 -7.807 1.00 90.56 84 HIS A CA 1
ATOM 653 C C . HIS A 1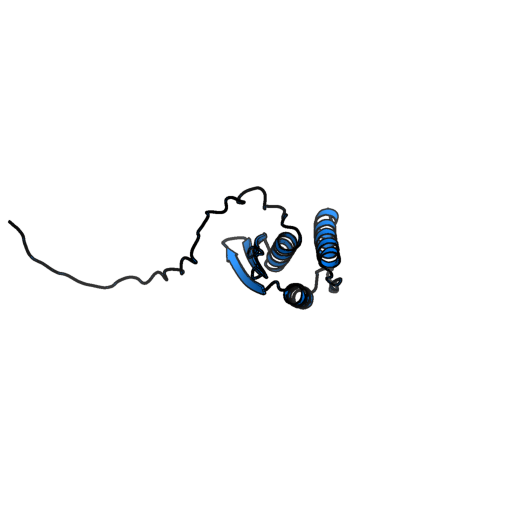 84 ? 3.186 -3.337 -7.434 1.00 90.56 84 HIS A C 1
ATOM 655 O O . HIS A 1 84 ? 2.980 -2.915 -6.296 1.00 90.56 84 HIS A O 1
ATOM 661 N N . GLY A 1 85 ? 3.656 -2.553 -8.410 1.00 89.12 85 GLY A N 1
ATOM 662 C CA . GLY A 1 85 ? 3.955 -1.139 -8.215 1.00 89.12 85 GLY A CA 1
ATOM 663 C C . GLY A 1 85 ? 2.715 -0.332 -7.835 1.00 89.12 85 GLY A C 1
ATOM 664 O O . GLY A 1 85 ? 2.785 0.490 -6.931 1.00 89.12 85 GLY A O 1
ATOM 665 N N . ALA A 1 86 ? 1.568 -0.595 -8.465 1.00 91.31 86 ALA A N 1
ATOM 666 C CA . ALA A 1 86 ? 0.336 0.134 -8.180 1.00 91.31 86 ALA A CA 1
ATOM 667 C C . ALA A 1 86 ? -0.128 -0.118 -6.739 1.00 91.31 86 ALA A C 1
ATOM 669 O O . ALA A 1 86 ? -0.474 0.824 -6.030 1.00 91.31 86 ALA A O 1
ATOM 670 N N . ILE A 1 87 ? -0.062 -1.372 -6.278 1.00 93.00 87 ILE A N 1
ATOM 671 C CA . ILE A 1 87 ? -0.404 -1.754 -4.900 1.00 93.00 87 ILE A CA 1
ATOM 672 C C . ILE A 1 87 ? 0.530 -1.070 -3.894 1.00 93.00 87 ILE A C 1
ATOM 674 O O . ILE A 1 87 ? 0.052 -0.524 -2.900 1.00 93.00 87 ILE A O 1
ATOM 678 N N . LEU A 1 88 ? 1.842 -1.066 -4.156 1.00 92.00 88 LEU A N 1
ATOM 679 C CA . LEU A 1 88 ? 2.830 -0.394 -3.306 1.00 92.00 88 LEU A CA 1
ATOM 680 C C . LEU A 1 88 ? 2.547 1.106 -3.180 1.00 92.00 88 LEU A C 1
ATOM 682 O O . LEU A 1 88 ? 2.483 1.627 -2.068 1.00 92.00 88 LEU A O 1
ATOM 686 N N . GLU A 1 89 ? 2.340 1.798 -4.300 1.00 92.06 89 GLU A N 1
ATOM 687 C CA . GLU A 1 89 ? 2.068 3.239 -4.293 1.00 92.06 89 GLU A CA 1
ATOM 688 C C . GLU A 1 89 ? 0.733 3.562 -3.613 1.00 92.06 89 GLU A C 1
ATOM 690 O O . GLU A 1 89 ? 0.644 4.521 -2.845 1.00 92.06 89 GLU A O 1
ATOM 695 N N . ALA A 1 90 ? -0.297 2.740 -3.834 1.00 92.25 90 ALA A N 1
ATOM 696 C CA . ALA A 1 90 ? -1.599 2.922 -3.201 1.00 92.25 90 ALA A CA 1
ATOM 697 C C . ALA A 1 90 ? -1.511 2.709 -1.683 1.00 92.25 90 ALA A C 1
ATOM 699 O O . ALA A 1 90 ? -2.140 3.448 -0.927 1.00 92.25 90 ALA A O 1
ATOM 700 N N . ALA A 1 91 ? -0.694 1.755 -1.225 1.00 92.81 91 ALA A N 1
ATOM 701 C CA . ALA A 1 91 ? -0.433 1.540 0.195 1.00 92.81 91 ALA A CA 1
ATOM 702 C C . ALA A 1 91 ? 0.347 2.706 0.821 1.00 92.81 91 ALA A C 1
ATOM 704 O O . ALA A 1 91 ? -0.030 3.188 1.888 1.00 92.81 91 ALA A O 1
ATOM 705 N N . ILE A 1 92 ? 1.386 3.215 0.148 1.00 91.50 92 ILE A N 1
ATOM 706 C CA . ILE A 1 92 ? 2.121 4.406 0.603 1.00 91.50 92 ILE A CA 1
ATOM 707 C C . ILE A 1 92 ? 1.155 5.585 0.734 1.00 91.50 92 ILE A C 1
ATOM 709 O O . ILE A 1 92 ? 1.080 6.187 1.804 1.00 91.50 92 ILE A O 1
ATOM 713 N N . LEU A 1 93 ? 0.366 5.860 -0.307 1.00 90.94 93 LEU A N 1
ATOM 714 C CA . LEU A 1 93 ? -0.632 6.927 -0.308 1.00 90.94 93 LEU A CA 1
ATOM 715 C C . LEU A 1 93 ? -1.668 6.744 0.811 1.00 90.94 93 LEU A C 1
ATOM 717 O O . LEU A 1 93 ? -2.019 7.712 1.481 1.00 90.94 93 LEU A O 1
ATOM 721 N N . ALA A 1 94 ? -2.130 5.515 1.049 1.00 90.50 94 ALA A N 1
ATOM 722 C CA . ALA A 1 94 ? -3.065 5.196 2.125 1.00 90.50 94 ALA A CA 1
ATOM 723 C C . ALA A 1 94 ? -2.496 5.507 3.516 1.00 90.50 94 ALA A C 1
ATOM 725 O O . ALA A 1 94 ? -3.218 6.008 4.375 1.00 90.50 94 ALA A O 1
ATOM 726 N N . LEU A 1 95 ? -1.213 5.220 3.743 1.00 89.44 95 LEU A N 1
ATOM 727 C CA . LEU A 1 95 ? -0.574 5.355 5.052 1.00 89.44 95 LEU A CA 1
ATOM 728 C C . LEU A 1 95 ? -0.086 6.776 5.350 1.00 89.44 95 LEU A C 1
ATOM 730 O O . LEU A 1 95 ? -0.051 7.173 6.520 1.00 89.44 95 LEU A O 1
ATOM 734 N N . THR A 1 96 ? 0.327 7.521 4.322 1.00 86.69 96 THR A N 1
ATOM 735 C CA . THR A 1 96 ? 0.951 8.846 4.468 1.00 86.69 96 THR A CA 1
ATOM 736 C C . THR A 1 96 ? 0.039 10.000 4.060 1.00 86.69 96 THR A C 1
ATOM 738 O O . THR A 1 96 ? 0.290 11.127 4.480 1.00 86.69 96 THR A O 1
ATOM 741 N N . GLY A 1 97 ? -0.980 9.749 3.232 1.00 75.00 97 GLY A N 1
ATOM 742 C CA . GLY A 1 97 ? -1.721 10.794 2.520 1.00 75.00 97 GLY A CA 1
ATOM 743 C C . GLY A 1 97 ? -0.938 11.435 1.363 1.00 75.00 97 GLY A C 1
ATOM 744 O O . GLY A 1 97 ? -1.445 12.358 0.733 1.00 75.00 97 GLY A O 1
ATOM 745 N N . SER A 1 98 ? 0.270 10.945 1.060 1.00 56.88 98 SER A N 1
ATOM 746 C CA . SER A 1 98 ? 1.176 11.494 0.046 1.00 56.88 98 SER A CA 1
ATOM 747 C C . SER A 1 98 ? 1.788 10.384 -0.811 1.00 56.88 98 SER A C 1
ATOM 749 O O . SER A 1 98 ? 2.614 9.597 -0.346 1.00 56.88 98 SER A O 1
ATOM 751 N N . GLY A 1 99 ? 1.428 10.358 -2.091 1.00 46.84 99 GLY A N 1
ATOM 752 C CA . GLY A 1 99 ? 2.025 9.497 -3.114 1.00 46.84 99 GLY A CA 1
ATOM 753 C C . GLY A 1 99 ? 2.681 10.334 -4.218 1.00 46.84 99 GLY A C 1
ATOM 754 O O . GLY A 1 99 ? 2.281 11.487 -4.413 1.00 46.84 99 GLY A O 1
ATOM 755 N N . PRO A 1 100 ? 3.671 9.798 -4.956 1.00 41.44 100 PRO A N 1
ATOM 756 C CA . PRO A 1 100 ? 4.201 10.438 -6.158 1.00 41.44 100 PRO A CA 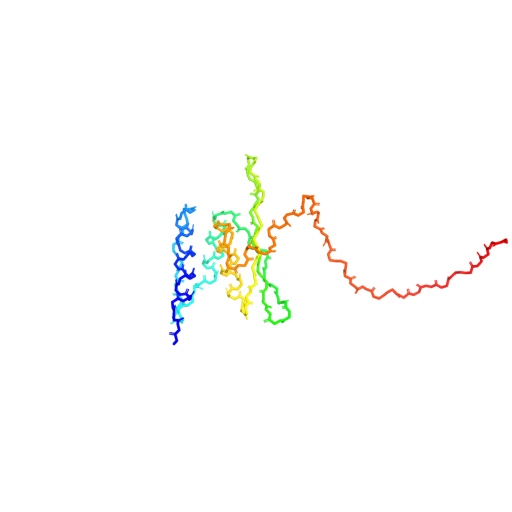1
ATOM 757 C C . PRO A 1 100 ? 3.109 10.433 -7.243 1.00 41.44 100 PRO A C 1
ATOM 759 O O . PRO A 1 100 ? 2.965 9.488 -8.009 1.00 41.44 100 PRO A O 1
ATOM 762 N N . GLY A 1 101 ? 2.267 11.469 -7.231 1.00 41.88 101 GLY A N 1
ATOM 763 C CA . GLY A 1 101 ? 1.043 11.579 -8.036 1.00 41.88 101 GLY A CA 1
ATOM 764 C C . GLY A 1 101 ? -0.135 12.236 -7.301 1.00 41.88 101 GLY A C 1
ATOM 765 O O . GLY A 1 101 ? -1.051 12.739 -7.945 1.00 41.88 101 GLY A O 1
ATOM 766 N N . ALA A 1 102 ? -0.090 12.321 -5.965 1.00 42.88 102 ALA A N 1
ATOM 767 C CA . ALA A 1 102 ? -1.161 12.902 -5.142 1.00 42.88 102 ALA A CA 1
ATOM 768 C C . ALA A 1 102 ? -1.331 14.427 -5.307 1.00 42.88 102 ALA A C 1
ATOM 770 O O . ALA A 1 102 ? -2.352 14.987 -4.903 1.00 42.88 102 ALA A O 1
ATOM 771 N N . GLU A 1 103 ? -0.365 15.098 -5.941 1.00 36.12 103 GLU A N 1
ATOM 772 C CA . GLU A 1 103 ? -0.421 16.539 -6.211 1.00 36.12 103 GLU A CA 1
ATOM 773 C C . GLU A 1 103 ? -1.322 16.925 -7.396 1.00 36.12 103 GLU A C 1
ATOM 775 O O . GLU A 1 103 ? -1.527 18.118 -7.610 1.00 36.12 103 GLU A O 1
ATOM 780 N N . ARG A 1 104 ? -1.894 15.978 -8.162 1.00 38.91 104 ARG A N 1
ATOM 781 C CA . ARG A 1 104 ? -2.690 16.335 -9.356 1.00 38.91 104 ARG A CA 1
ATOM 782 C C . ARG A 1 104 ? -4.200 16.134 -9.305 1.00 38.91 104 ARG A C 1
ATOM 784 O O . ARG A 1 104 ? -4.864 16.804 -10.080 1.00 38.91 104 ARG A O 1
ATOM 791 N N . ASP A 1 105 ? -4.751 15.360 -8.371 1.00 37.50 105 ASP A N 1
ATOM 792 C CA . ASP A 1 105 ? -6.212 15.159 -8.297 1.00 37.50 105 ASP A CA 1
ATOM 793 C C . ASP A 1 105 ? -6.757 15.097 -6.862 1.00 37.50 105 ASP A C 1
ATOM 795 O O . ASP A 1 105 ? -7.769 14.461 -6.576 1.00 37.50 105 ASP A O 1
ATOM 799 N N . SER A 1 106 ? -6.162 15.864 -5.942 1.00 38.25 106 SER A N 1
ATOM 800 C CA . SER A 1 106 ? -6.794 16.183 -4.647 1.00 38.25 106 SER A CA 1
ATOM 801 C C . SER A 1 106 ? -7.972 17.170 -4.789 1.00 38.25 106 SER A C 1
ATOM 803 O O . SER A 1 106 ? -8.262 17.955 -3.886 1.00 38.25 106 SER A O 1
ATOM 805 N N . SER A 1 107 ? -8.681 17.129 -5.919 1.00 37.62 107 SER A N 1
ATOM 806 C CA . SER A 1 107 ? -10.007 17.714 -6.067 1.00 37.62 107 SER A CA 1
ATOM 807 C C . SER A 1 107 ? -11.011 16.695 -5.541 1.00 37.62 107 SER A C 1
ATOM 809 O O . SER A 1 107 ? -11.616 15.957 -6.308 1.00 37.62 107 SER A O 1
ATOM 811 N N . ASN A 1 108 ? -11.193 16.631 -4.221 1.00 37.66 108 ASN A N 1
ATOM 812 C CA . ASN A 1 108 ? -12.413 16.054 -3.655 1.00 37.66 108 ASN A CA 1
ATOM 813 C C . ASN A 1 108 ? -13.622 16.744 -4.316 1.00 37.66 108 ASN A C 1
ATOM 815 O O . ASN A 1 108 ? -13.790 17.946 -4.088 1.00 37.66 108 ASN A O 1
ATOM 819 N N . PRO A 1 109 ? -14.526 16.055 -5.037 1.00 36.00 109 PRO A N 1
ATOM 820 C CA . PRO A 1 109 ? -15.883 16.548 -5.127 1.00 36.00 109 PRO A CA 1
ATOM 821 C C . PRO A 1 109 ? -16.569 16.211 -3.792 1.00 36.00 109 PRO A C 1
ATOM 823 O O . PRO A 1 109 ? -16.643 15.033 -3.418 1.00 36.00 109 PRO A O 1
ATOM 826 N N . PRO A 1 110 ? -17.075 17.199 -3.035 1.00 35.12 110 PRO A N 1
ATOM 827 C CA . PRO A 1 110 ? -17.905 16.913 -1.877 1.00 35.12 110 PRO A CA 1
ATOM 828 C C . PRO A 1 110 ? -19.191 16.232 -2.372 1.00 35.12 110 PRO A C 1
ATOM 830 O O . PRO A 1 110 ? -20.041 16.874 -2.979 1.00 35.12 110 PRO A O 1
ATOM 833 N N . GLY A 1 111 ? -19.320 14.921 -2.144 1.00 31.72 111 GLY A N 1
ATOM 834 C CA . GLY A 1 111 ? -20.559 14.175 -2.403 1.00 31.72 111 GLY A CA 1
ATOM 835 C C . GLY A 1 111 ? -20.561 13.168 -3.562 1.00 31.72 111 GLY A C 1
ATOM 836 O O . GLY A 1 111 ? -21.635 12.877 -4.088 1.00 31.72 111 GLY A O 1
ATOM 837 N N . ALA A 1 112 ? -19.424 12.592 -3.967 1.00 33.75 112 ALA A N 1
ATOM 838 C CA . ALA A 1 112 ? -19.431 11.517 -4.965 1.00 33.75 112 ALA A CA 1
ATOM 839 C C . ALA A 1 112 ? -20.015 10.209 -4.389 1.00 33.75 112 ALA A C 1
ATOM 841 O O . ALA A 1 112 ? -19.321 9.383 -3.798 1.00 33.75 112 ALA A O 1
ATOM 842 N N . SER A 1 113 ? -21.326 10.039 -4.572 1.00 32.22 113 SER A N 1
ATOM 843 C CA . SER A 1 113 ? -22.002 8.741 -4.527 1.00 32.22 113 SER A CA 1
ATOM 844 C C . SER A 1 113 ? -21.274 7.741 -5.439 1.00 32.22 113 SER A C 1
ATOM 846 O O . SER A 1 113 ? -20.790 8.153 -6.497 1.00 32.22 113 SER A O 1
ATOM 848 N N . PRO A 1 114 ? -21.205 6.442 -5.089 1.00 39.59 114 PRO A N 1
ATOM 849 C CA . PRO A 1 114 ? -20.619 5.430 -5.958 1.00 39.59 114 PRO A CA 1
ATOM 850 C C . PRO A 1 114 ? -21.460 5.344 -7.235 1.00 39.59 114 PRO A C 1
ATOM 852 O O . PRO A 1 114 ? -22.548 4.768 -7.232 1.00 39.59 114 PRO A O 1
ATOM 855 N N . GLN A 1 115 ? -20.995 5.956 -8.326 1.00 39.59 115 GLN A N 1
ATOM 856 C CA . GLN A 1 115 ? -21.626 5.778 -9.628 1.00 39.59 115 GLN A CA 1
ATOM 857 C C . GLN A 1 115 ? -21.256 4.387 -10.128 1.00 39.59 115 GLN A C 1
ATOM 859 O O . GLN A 1 115 ? -20.184 4.131 -10.667 1.00 39.59 115 GLN A O 1
ATOM 864 N N . HIS A 1 116 ? -22.177 3.482 -9.818 1.00 39.00 116 HIS A N 1
ATOM 865 C CA . HIS A 1 116 ? -22.398 2.189 -10.427 1.00 39.00 116 HIS A CA 1
ATOM 866 C C . HIS A 1 116 ? -21.998 2.219 -11.908 1.00 39.00 116 HIS A C 1
ATOM 868 O O . HIS A 1 116 ? -22.511 3.027 -12.680 1.00 39.00 116 HIS A O 1
ATOM 874 N N . VAL A 1 117 ? -21.071 1.342 -12.287 1.00 38.66 117 VAL A N 1
ATOM 875 C CA . VAL A 1 117 ? -20.677 1.110 -13.676 1.00 38.66 117 VAL A CA 1
ATOM 876 C C . VAL A 1 117 ? -21.935 0.714 -14.450 1.00 38.66 117 VAL A C 1
ATOM 878 O O . VAL A 1 117 ? -22.412 -0.418 -14.332 1.00 38.66 117 VAL A O 1
ATOM 881 N N . GLU A 1 118 ? -22.508 1.636 -15.228 1.00 38.09 118 GLU A N 1
ATOM 882 C CA . GLU A 1 118 ? -23.515 1.278 -16.221 1.00 38.09 118 GLU A CA 1
ATOM 883 C C . GLU A 1 118 ? -22.829 0.427 -17.288 1.00 38.09 118 GLU A C 1
ATOM 885 O O . GLU A 1 118 ? -22.183 0.889 -18.228 1.00 38.09 118 GLU A O 1
ATOM 890 N N . ARG A 1 119 ? -22.954 -0.880 -17.070 1.00 41.62 119 ARG A N 1
ATOM 891 C CA . ARG A 1 119 ? -22.736 -1.956 -18.020 1.00 41.62 119 ARG A CA 1
ATOM 892 C C . ARG A 1 119 ? -23.371 -1.560 -19.357 1.00 41.62 119 ARG A C 1
ATOM 894 O O . ARG A 1 119 ? -24.593 -1.555 -19.485 1.00 41.62 119 ARG A O 1
ATOM 901 N N .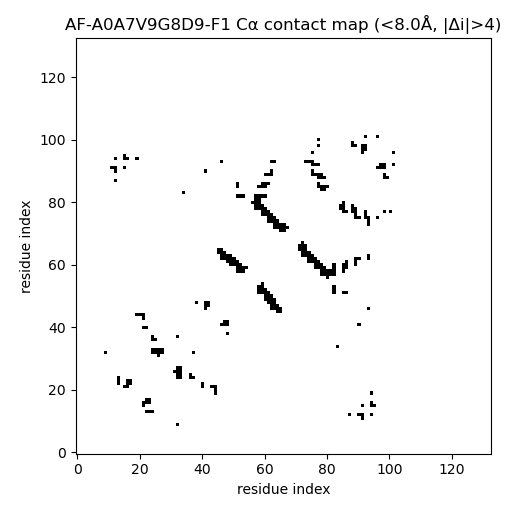 TRP A 1 120 ? -22.535 -1.255 -20.349 1.00 42.66 120 TRP A N 1
ATOM 902 C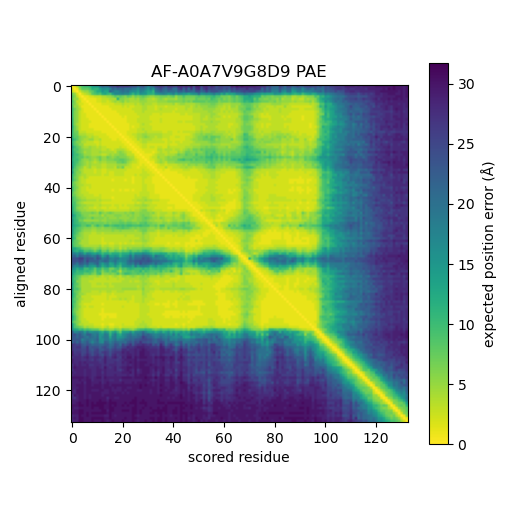 CA . TRP A 1 120 ? -22.950 -1.069 -21.736 1.00 42.66 120 TRP A CA 1
ATOM 903 C C . TRP A 1 120 ? -23.658 -2.339 -22.218 1.00 42.66 120 TRP A C 1
ATOM 905 O O . TRP A 1 120 ? -23.025 -3.342 -22.541 1.00 42.66 120 TRP A O 1
ATOM 915 N N . MET A 1 121 ? -24.988 -2.306 -22.239 1.00 48.03 121 MET A N 1
ATOM 916 C CA . MET A 1 121 ? -25.807 -3.261 -22.973 1.00 48.03 121 MET A CA 1
ATOM 917 C C . MET A 1 121 ? -26.351 -2.560 -24.223 1.00 48.03 121 MET A C 1
ATOM 919 O O . MET A 1 121 ? -26.962 -1.495 -24.099 1.00 48.03 121 MET A O 1
ATOM 923 N N . PRO A 1 122 ? -26.172 -3.127 -25.428 1.00 43.34 122 PRO A N 1
ATOM 924 C CA . PRO A 1 122 ? -26.827 -2.610 -26.619 1.00 43.34 122 PRO A CA 1
ATOM 925 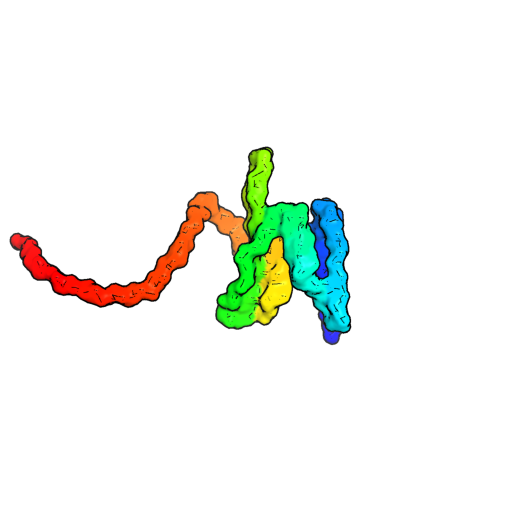C C . PRO A 1 122 ? -28.335 -2.851 -26.482 1.00 43.34 122 PRO A C 1
ATOM 927 O O . PRO A 1 122 ? -28.772 -3.985 -26.306 1.00 43.34 122 PRO A O 1
ATOM 930 N N . ARG A 1 123 ? -29.142 -1.786 -26.531 1.00 50.59 123 ARG A N 1
ATOM 931 C CA . ARG A 1 123 ? -30.610 -1.886 -26.543 1.00 50.59 123 ARG A CA 1
ATOM 932 C C . ARG A 1 123 ? -31.081 -2.417 -27.904 1.00 50.59 123 ARG A C 1
ATOM 934 O O . ARG A 1 123 ? -30.811 -1.753 -28.904 1.00 50.59 123 ARG A O 1
ATOM 941 N N . PRO A 1 124 ? -31.843 -3.523 -27.981 1.00 47.88 124 PRO A N 1
ATOM 942 C CA . PRO A 1 124 ? -32.644 -3.828 -29.154 1.00 47.88 124 PRO A CA 1
ATOM 943 C C . PRO A 1 124 ? -34.105 -3.385 -28.951 1.00 47.88 124 PRO A C 1
ATOM 945 O O . PRO A 1 124 ? -34.721 -3.661 -27.922 1.00 47.88 124 PRO A O 1
ATOM 948 N N . GLY A 1 125 ? -34.677 -2.758 -29.984 1.00 40.16 125 GLY A N 1
ATOM 949 C CA . GLY A 1 125 ? -36.111 -2.459 -30.115 1.00 40.16 125 GLY A CA 1
ATOM 950 C C . GLY A 1 125 ? -36.505 -1.058 -29.628 1.00 40.16 125 GLY A C 1
ATOM 951 O O . GLY A 1 125 ? -35.871 -0.491 -28.754 1.00 40.16 125 GLY A O 1
ATOM 952 N N . ARG A 1 126 ? -37.566 -0.418 -30.121 1.00 42.62 126 ARG A N 1
ATOM 953 C CA . ARG A 1 126 ? -38.732 -0.896 -30.870 1.00 42.62 126 ARG A CA 1
ATOM 954 C C . ARG A 1 126 ? -39.531 0.348 -31.292 1.00 42.62 126 ARG A C 1
ATOM 956 O O . ARG A 1 126 ? -39.565 1.330 -30.556 1.00 42.62 126 ARG A O 1
ATOM 963 N N . SER A 1 127 ? -40.184 0.282 -32.447 1.00 51.50 127 SER A N 1
ATOM 964 C CA . SER A 1 127 ? -41.111 1.282 -32.980 1.00 51.50 127 SER A CA 1
ATOM 965 C C . SER A 1 127 ? -42.173 1.734 -31.975 1.00 51.50 127 SER A C 1
ATOM 967 O O . SER A 1 127 ? -42.773 0.892 -31.301 1.00 51.50 127 SER A O 1
ATOM 969 N N . ARG A 1 128 ? -42.537 3.022 -32.000 1.00 46.75 128 ARG A N 1
ATOM 970 C CA . ARG A 1 128 ? -43.928 3.430 -31.768 1.00 46.75 128 ARG A CA 1
ATOM 971 C C . ARG A 1 128 ? -44.255 4.736 -32.492 1.00 46.75 128 ARG A C 1
ATOM 973 O O . ARG A 1 128 ? -43.539 5.723 -32.386 1.00 46.75 128 ARG A O 1
ATOM 980 N N . ALA A 1 129 ? -45.329 4.655 -33.264 1.00 43.84 129 ALA A N 1
ATOM 981 C CA . ALA A 1 129 ? -45.946 5.704 -34.050 1.00 43.84 129 ALA A CA 1
ATOM 982 C C . ALA A 1 129 ? -46.795 6.669 -33.197 1.00 43.84 129 ALA A C 1
ATOM 984 O O . ALA A 1 129 ? -47.042 6.400 -32.021 1.00 43.84 129 ALA A O 1
ATOM 985 N N . LEU A 1 130 ? -47.341 7.666 -33.911 1.00 45.47 130 LEU A N 1
ATOM 986 C CA . LEU A 1 130 ? -48.514 8.513 -33.635 1.00 45.47 130 LEU A CA 1
ATOM 987 C C . LEU A 1 130 ? -48.293 9.805 -32.835 1.00 45.47 130 LEU A C 1
ATOM 989 O O . LEU A 1 130 ? -48.340 9.814 -31.613 1.00 45.47 130 LEU A O 1
ATOM 993 N N . GLY A 1 131 ? -48.210 10.898 -33.603 1.00 38.34 131 GLY A N 1
ATOM 994 C CA . GLY A 1 131 ? -49.302 11.870 -33.701 1.00 38.34 131 GLY A CA 1
ATOM 995 C C . GLY A 1 131 ? -49.305 12.984 -32.664 1.00 38.34 131 GLY A C 1
ATOM 996 O O . GLY A 1 131 ? -49.474 12.704 -31.486 1.00 38.34 131 GLY A O 1
ATOM 997 N N . GLN A 1 132 ? -49.244 14.234 -33.131 1.00 40.06 132 GLN A N 1
ATOM 998 C CA . GLN A 1 132 ? -50.026 15.340 -32.572 1.00 40.06 132 GLN A CA 1
ATOM 999 C C . GLN A 1 132 ? -49.960 16.584 -33.480 1.00 40.06 132 GLN A C 1
ATOM 1001 O O . GLN A 1 132 ? -48.870 17.057 -33.778 1.00 40.06 132 GLN A O 1
ATOM 1006 N N . VAL A 1 133 ? -51.168 16.995 -33.902 1.00 45.28 133 VAL A N 1
ATOM 1007 C CA . VAL A 1 133 ? -51.715 18.335 -34.234 1.00 45.28 133 VAL A CA 1
ATOM 1008 C C . VAL A 1 133 ? -50.897 19.331 -35.053 1.00 45.28 133 VAL A C 1
ATOM 1010 O O . VAL A 1 133 ? -49.878 19.842 -34.550 1.00 45.28 133 VAL A O 1
#

Mean predicted aligned error: 13.27 Å

pLDDT: mean 73.7, std 21.88, range [31.72, 95.06]